Protein AF-A0A7X7DJC7-F1 (afdb_monomer_lite)

Foldseek 3Di:
DDDDPVNLVPDDPVVVVVVVVVVVVPPPPPPPPPCQPPVNVVVVVVQVVCVVVVNDDDDPPVVVVVVVVVVD

Sequence (72 aa):
MTITLKEINKLSVSEKIILAEKIWESLPEATDELTISNNDKKILDHRLDNLEAGKARTVRWNDLKKKLKASI

Secondary structure (DSSP, 8-state):
----HHHHHHS-HHHHHHHHHHHHHHS-S-S------HHHHHHHHHHHHHHHTT-S----HHHHHHHHHH--

Radius of gyration: 19.58 Å; chains: 1; bounding box: 35×36×49 Å

Structure (mmCIF, N/CA/C/O backbone):
data_AF-A0A7X7DJC7-F1
#
_entry.id   AF-A0A7X7DJC7-F1
#
loop_
_atom_site.group_PDB
_atom_site.id
_atom_site.type_symbol
_atom_site.label_atom_id
_atom_site.label_alt_id
_atom_site.label_comp_id
_atom_site.label_asym_id
_atom_site.label_entity_id
_atom_site.label_seq_id
_atom_site.pdbx_PDB_ins_code
_atom_site.Cartn_x
_atom_site.Cartn_y
_atom_site.Cartn_z
_atom_site.occupancy
_atom_site.B_iso_or_equiv
_atom_site.auth_seq_id
_atom_site.auth_comp_id
_atom_site.auth_asym_id
_atom_site.auth_atom_id
_atom_site.pdbx_PDB_model_num
ATOM 1 N N . MET A 1 1 ? 0.177 11.420 25.127 1.00 49.94 1 MET A N 1
ATOM 2 C CA . MET A 1 1 ? -0.822 10.431 25.591 1.00 49.94 1 MET A CA 1
ATOM 3 C C . MET A 1 1 ? -0.747 9.228 24.668 1.00 49.94 1 MET A C 1
ATOM 5 O O . MET A 1 1 ? -0.741 9.432 23.463 1.00 49.94 1 MET A O 1
ATOM 9 N N . THR A 1 2 ? -0.620 8.011 25.196 1.00 57.31 2 THR A N 1
ATOM 10 C CA . THR A 1 2 ? -0.526 6.778 24.394 1.00 57.31 2 THR A CA 1
ATOM 11 C C . THR A 1 2 ? -1.851 6.029 24.442 1.00 57.31 2 THR A C 1
ATOM 13 O O . THR A 1 2 ? -2.293 5.663 25.527 1.00 57.31 2 THR A O 1
ATOM 16 N N . ILE A 1 3 ? -2.463 5.796 23.283 1.00 79.62 3 ILE A N 1
ATOM 17 C CA . ILE A 1 3 ? -3.634 4.922 23.145 1.00 79.62 3 ILE A CA 1
ATOM 18 C C . ILE A 1 3 ? -3.159 3.473 23.025 1.00 79.62 3 ILE A C 1
ATOM 20 O O . ILE A 1 3 ? -2.226 3.172 22.281 1.00 79.62 3 ILE A O 1
ATOM 24 N N . THR A 1 4 ? -3.812 2.562 23.740 1.00 90.12 4 THR A N 1
ATOM 25 C CA . THR A 1 4 ? -3.542 1.126 23.667 1.00 90.12 4 THR A CA 1
ATOM 26 C C . THR A 1 4 ? -4.425 0.440 22.624 1.00 90.12 4 THR A C 1
ATOM 28 O O . THR A 1 4 ? -5.566 0.828 22.371 1.00 90.12 4 THR A O 1
ATOM 31 N N . LEU A 1 5 ? -3.941 -0.670 22.061 1.00 87.94 5 LEU A N 1
ATOM 32 C CA . LEU A 1 5 ? -4.706 -1.468 21.094 1.00 87.94 5 LEU A CA 1
ATOM 33 C C . LEU A 1 5 ? -6.042 -1.981 21.673 1.00 87.94 5 LEU A C 1
ATOM 35 O O . LEU A 1 5 ? -7.035 -2.116 20.960 1.00 87.94 5 LEU A O 1
ATOM 39 N N . LYS A 1 6 ? -6.078 -2.248 22.987 1.00 90.50 6 LYS A N 1
ATOM 40 C CA . LYS A 1 6 ? -7.297 -2.657 23.701 1.00 90.50 6 LYS A CA 1
ATOM 41 C C . LYS A 1 6 ? -8.358 -1.559 23.704 1.00 90.50 6 LYS A C 1
ATOM 43 O O . LYS A 1 6 ? -9.539 -1.882 23.637 1.00 90.50 6 LYS A O 1
ATOM 48 N N . GLU A 1 7 ? -7.959 -0.295 23.781 1.00 89.50 7 GLU A N 1
ATOM 49 C CA . GLU A 1 7 ? -8.880 0.845 23.746 1.00 89.50 7 GLU A CA 1
ATOM 50 C C . GLU A 1 7 ? -9.420 1.071 22.334 1.00 89.50 7 GLU A C 1
ATOM 52 O O . GLU A 1 7 ? -10.627 1.224 22.176 1.00 89.50 7 GLU A O 1
ATOM 57 N N . ILE A 1 8 ? -8.575 0.948 21.303 1.00 90.56 8 ILE A N 1
ATOM 58 C CA . ILE A 1 8 ? -9.007 1.017 19.895 1.00 90.56 8 ILE A CA 1
ATOM 59 C C . ILE A 1 8 ? -10.044 -0.068 19.589 1.00 90.56 8 ILE A C 1
ATOM 61 O O . ILE A 1 8 ? -11.034 0.182 18.906 1.00 90.56 8 ILE A O 1
ATOM 65 N N . ASN A 1 9 ? -9.861 -1.282 20.112 1.00 92.75 9 ASN A N 1
ATOM 66 C CA . ASN A 1 9 ? -10.784 -2.385 19.843 1.00 92.75 9 ASN A CA 1
ATOM 67 C C . ASN A 1 9 ? -12.188 -2.171 20.421 1.00 92.75 9 ASN A C 1
ATOM 69 O O . ASN A 1 9 ? -13.137 -2.703 19.846 1.00 92.75 9 ASN A O 1
ATOM 73 N N . LYS A 1 10 ? -12.321 -1.378 21.493 1.00 95.75 10 LYS A N 1
ATOM 74 C CA . LYS A 1 10 ? -13.612 -1.031 22.108 1.00 95.75 10 LYS A CA 1
ATOM 75 C C . LYS A 1 10 ? -14.414 -0.009 21.302 1.00 95.75 10 LYS A C 1
ATOM 77 O O . LYS A 1 10 ? -15.609 0.114 21.539 1.00 95.75 10 LYS A O 1
ATOM 82 N N . LEU A 1 11 ? -13.776 0.696 20.369 1.00 95.44 11 LEU A N 1
ATOM 83 C CA . LEU A 1 11 ? -14.448 1.655 19.501 1.00 95.44 11 LEU A CA 1
ATOM 84 C C . LEU A 1 11 ? -15.420 0.941 18.552 1.00 95.44 11 LEU A C 1
ATOM 86 O O . LEU A 1 11 ? -15.115 -0.121 17.987 1.00 95.44 11 LEU A O 1
ATOM 90 N N . SER A 1 12 ? -16.571 1.567 18.334 1.00 97.19 12 SER A N 1
ATOM 91 C CA . SER A 1 12 ? -17.485 1.225 17.250 1.00 97.19 12 SER A CA 1
ATOM 92 C C . SER A 1 12 ? -16.807 1.401 15.887 1.00 97.19 12 SER A C 1
ATOM 94 O O . SER A 1 12 ? -15.758 2.035 15.755 1.00 97.19 12 SER A O 1
ATOM 96 N N . VAL A 1 13 ? -17.407 0.833 14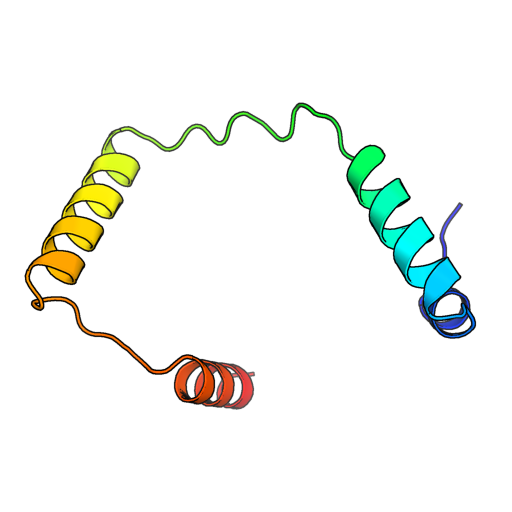.839 1.00 95.06 13 VAL A N 1
ATOM 97 C CA . VAL A 1 13 ? -16.883 0.972 13.470 1.00 95.06 13 VAL A CA 1
ATOM 98 C C . VAL A 1 13 ? -16.790 2.448 13.069 1.00 95.06 13 VAL A C 1
ATOM 100 O O . VAL A 1 13 ? -15.757 2.866 12.555 1.00 95.06 13 VAL A O 1
ATOM 103 N N . SER A 1 14 ? -17.816 3.247 13.371 1.00 96.31 14 SER A N 1
ATOM 104 C CA . SER A 1 14 ? -17.842 4.680 13.060 1.00 96.31 14 SER A CA 1
ATOM 105 C C . SER A 1 14 ? -16.732 5.452 13.776 1.00 96.31 14 SER A C 1
ATOM 107 O O . SER A 1 14 ? -16.040 6.255 13.159 1.00 96.31 14 SER A O 1
ATOM 109 N N . GLU A 1 15 ? -16.495 5.169 15.058 1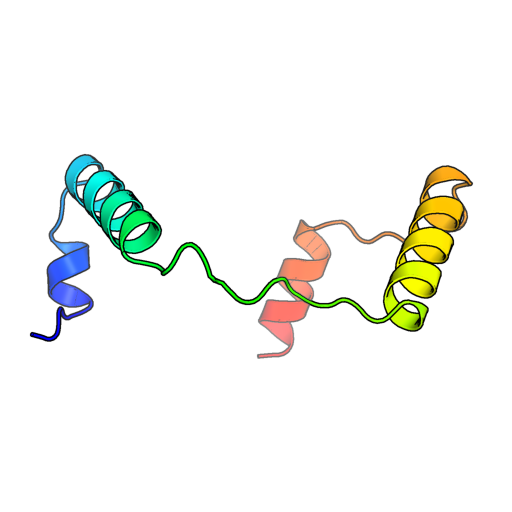.00 95.44 15 GLU A N 1
ATOM 110 C CA . GLU A 1 15 ? -15.418 5.811 15.826 1.00 95.44 15 GLU A CA 1
ATOM 111 C C . GLU A 1 15 ? -14.028 5.414 15.318 1.00 95.44 15 GLU A C 1
ATOM 113 O O . GLU A 1 15 ? -13.121 6.243 15.300 1.00 95.44 15 GLU A O 1
ATOM 118 N N . LYS A 1 16 ? -13.854 4.169 14.857 1.00 94.94 16 LYS A N 1
ATOM 119 C CA . LYS A 1 16 ? -12.605 3.723 14.217 1.00 94.94 16 LYS A CA 1
ATOM 120 C C . LYS A 1 16 ? -12.344 4.458 12.907 1.00 94.94 16 LYS A C 1
ATOM 122 O O . LYS A 1 16 ? -11.195 4.793 12.639 1.00 94.94 16 LYS A O 1
ATOM 127 N N . ILE A 1 17 ? -13.386 4.713 12.116 1.00 95.50 17 ILE A N 1
ATOM 128 C CA . ILE A 1 17 ? -13.275 5.468 10.861 1.00 95.50 17 ILE A CA 1
ATOM 129 C C . ILE A 1 17 ? -12.838 6.907 11.152 1.00 95.50 17 ILE A C 1
ATOM 131 O O . ILE A 1 17 ? -11.841 7.353 10.596 1.00 95.50 17 ILE A O 1
ATOM 135 N N . ILE A 1 18 ? -13.502 7.585 12.093 1.00 95.50 18 ILE A N 1
ATOM 136 C CA . ILE A 1 18 ? -13.145 8.956 12.498 1.00 95.50 18 ILE A CA 1
ATOM 137 C C . ILE A 1 18 ? -11.721 9.011 13.068 1.00 95.50 18 ILE A C 1
ATOM 139 O O . ILE A 1 18 ? -10.975 9.950 12.805 1.00 95.50 18 ILE A O 1
ATOM 143 N N . LEU A 1 19 ? -11.320 8.010 13.858 1.00 93.25 19 LEU A N 1
ATOM 144 C CA . LEU A 1 19 ? -9.958 7.931 14.382 1.00 93.25 19 LEU A CA 1
ATOM 145 C C . LEU A 1 19 ? -8.929 7.778 13.254 1.00 93.25 19 LEU A C 1
ATOM 147 O O . LEU A 1 19 ? -7.899 8.444 13.295 1.00 93.25 19 LEU A O 1
ATOM 151 N N . ALA A 1 20 ? -9.196 6.928 12.260 1.00 91.94 20 ALA A N 1
ATOM 152 C CA . ALA A 1 20 ? -8.315 6.753 11.109 1.00 91.94 20 ALA A CA 1
ATOM 153 C C . ALA A 1 20 ? -8.174 8.049 10.294 1.00 91.94 20 ALA A C 1
ATOM 155 O O . ALA A 1 20 ? -7.060 8.408 9.925 1.00 91.94 20 ALA A O 1
ATOM 156 N N . GLU A 1 21 ? -9.276 8.768 10.079 1.00 92.38 21 GLU A N 1
ATOM 157 C CA . GLU A 1 21 ? -9.298 10.067 9.397 1.00 92.38 21 GLU A CA 1
ATOM 158 C C . GLU A 1 21 ? -8.485 11.118 10.158 1.00 92.38 21 GLU A C 1
ATOM 160 O O . GLU A 1 21 ? -7.567 11.707 9.602 1.00 92.38 21 GLU A O 1
ATOM 165 N N . LYS A 1 22 ? -8.706 11.261 11.469 1.00 91.81 22 LYS A N 1
ATOM 166 C CA . LYS A 1 22 ? -7.931 12.198 12.297 1.00 91.81 22 LYS A CA 1
ATOM 167 C C . LYS A 1 22 ? -6.446 11.864 12.356 1.00 91.81 22 LYS A C 1
ATOM 169 O O . LYS A 1 22 ? -5.619 12.769 12.405 1.00 91.81 22 LYS A O 1
ATOM 174 N N . ILE A 1 23 ? -6.094 10.577 12.389 1.00 89.88 23 ILE A N 1
ATOM 175 C CA . ILE A 1 23 ? -4.691 10.154 12.311 1.00 89.88 23 ILE A CA 1
ATOM 176 C C . ILE A 1 23 ? -4.112 10.581 10.964 1.00 89.88 23 ILE A C 1
ATOM 178 O O . ILE A 1 23 ? -3.029 11.156 10.946 1.00 89.88 23 ILE A O 1
ATOM 182 N N . TRP A 1 24 ? -4.835 10.344 9.870 1.00 88.06 24 TRP A N 1
ATOM 183 C CA . TRP A 1 24 ? -4.425 10.733 8.524 1.00 88.06 24 TRP A CA 1
ATOM 184 C C . TRP A 1 24 ? -4.218 12.248 8.390 1.00 88.06 24 TRP A C 1
ATOM 186 O O . TRP A 1 24 ? -3.173 12.671 7.915 1.00 88.06 24 TRP A O 1
ATOM 196 N N . GLU A 1 25 ? -5.150 13.060 8.891 1.00 86.44 25 GLU A N 1
ATOM 197 C CA . GLU A 1 25 ? -5.054 14.530 8.911 1.00 86.44 25 GLU A CA 1
ATOM 198 C C . GLU A 1 25 ? -3.941 15.058 9.826 1.00 86.44 25 GLU A C 1
ATOM 200 O O . GLU A 1 25 ? -3.416 16.146 9.612 1.00 86.44 25 GLU A O 1
ATOM 205 N N . SER A 1 26 ? -3.587 14.307 10.873 1.00 86.31 26 SER A N 1
ATOM 206 C CA . SER A 1 26 ? -2.508 14.688 11.790 1.00 86.31 26 SER A CA 1
ATOM 207 C C . SER A 1 26 ? -1.112 14.442 11.220 1.00 86.31 26 SER A C 1
ATOM 209 O O . SER A 1 26 ? -0.125 14.902 11.802 1.00 86.31 26 SER A O 1
ATOM 211 N N . LEU A 1 27 ? -1.013 13.703 10.110 1.00 82.50 27 LEU A N 1
ATOM 212 C CA . LEU A 1 27 ? 0.242 13.562 9.389 1.00 82.50 27 LEU A CA 1
ATOM 213 C C . LEU A 1 27 ? 0.575 14.916 8.743 1.00 82.50 27 LEU A C 1
ATOM 215 O O . LEU A 1 27 ? -0.305 15.533 8.144 1.00 82.50 27 LEU A O 1
ATOM 219 N N . PRO A 1 28 ? 1.822 15.406 8.845 1.00 79.56 28 PRO A N 1
ATOM 220 C CA . PRO A 1 28 ? 2.226 16.607 8.127 1.00 79.56 28 PRO A CA 1
ATOM 221 C C . PRO A 1 28 ? 1.941 16.444 6.628 1.00 79.56 28 PRO A C 1
ATOM 223 O O . PRO A 1 28 ? 2.255 15.395 6.065 1.00 79.56 28 PRO A O 1
ATOM 226 N N . GLU A 1 29 ? 1.419 17.482 5.962 1.00 68.62 29 GLU A N 1
ATOM 227 C CA . GLU A 1 29 ? 1.306 17.476 4.489 1.00 68.62 29 GLU A CA 1
ATOM 228 C C . GLU A 1 29 ? 2.670 17.259 3.821 1.00 68.62 29 GLU A C 1
ATOM 230 O O . GLU A 1 29 ? 2.767 16.641 2.765 1.00 68.62 29 GLU A O 1
ATOM 235 N N . ALA A 1 30 ? 3.739 17.677 4.502 1.00 57.91 30 ALA A N 1
ATOM 236 C CA . ALA A 1 30 ? 5.099 17.244 4.235 1.00 57.91 30 ALA A CA 1
ATOM 237 C C . ALA A 1 30 ? 5.327 15.824 4.782 1.00 57.91 30 ALA A C 1
ATOM 239 O O . ALA A 1 30 ? 6.142 15.592 5.672 1.00 57.91 30 ALA A O 1
ATOM 240 N N . THR A 1 31 ? 4.616 14.845 4.230 1.00 55.94 31 THR A N 1
ATOM 241 C CA . THR A 1 31 ? 5.292 13.575 3.976 1.00 55.94 31 THR A CA 1
ATOM 242 C C . THR A 1 31 ? 6.258 13.934 2.870 1.00 55.94 31 THR A C 1
ATOM 244 O O . THR A 1 31 ? 5.791 14.227 1.775 1.00 55.94 31 THR A O 1
ATOM 247 N N . ASP A 1 32 ? 7.543 14.083 3.217 1.00 55.94 32 ASP A N 1
ATOM 248 C CA . ASP A 1 32 ? 8.651 14.405 2.314 1.00 55.94 32 ASP A CA 1
ATOM 249 C C . AS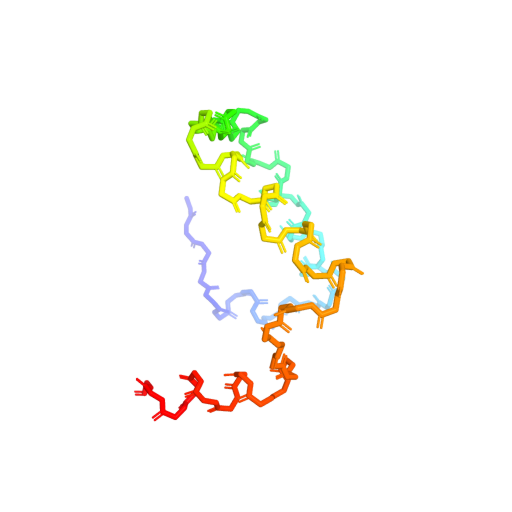P A 1 32 ? 8.265 14.061 0.886 1.00 55.94 32 ASP A C 1
ATOM 251 O O . ASP A 1 32 ? 7.950 12.891 0.648 1.00 55.94 32 ASP A O 1
ATOM 255 N N . GLU A 1 33 ? 8.215 15.047 -0.024 1.00 58.69 33 GLU A N 1
ATOM 256 C CA . GLU A 1 33 ? 8.123 14.771 -1.457 1.00 58.69 33 GLU A CA 1
ATOM 257 C C . GLU A 1 33 ? 9.053 13.591 -1.696 1.00 58.69 33 GLU A C 1
ATOM 259 O O . GLU A 1 33 ? 10.272 13.736 -1.556 1.00 58.69 33 GLU A O 1
ATOM 264 N N . LEU A 1 34 ? 8.475 12.398 -1.890 1.00 62.94 34 LEU A N 1
ATOM 265 C CA . LEU A 1 34 ? 9.255 11.178 -1.967 1.00 62.94 34 LEU A CA 1
ATOM 266 C C . LEU A 1 34 ? 10.041 11.371 -3.244 1.00 62.94 34 LEU A C 1
ATOM 268 O O . LEU A 1 34 ? 9.516 11.222 -4.350 1.00 62.94 34 LEU A O 1
ATOM 272 N N . THR A 1 35 ? 11.276 11.832 -3.084 1.00 68.75 35 THR A N 1
ATOM 273 C CA . THR A 1 35 ? 12.137 12.246 -4.173 1.00 68.75 35 THR A CA 1
ATOM 274 C C . THR A 1 35 ? 12.646 10.958 -4.774 1.00 68.75 35 THR A C 1
ATOM 276 O O . THR A 1 35 ? 13.726 10.461 -4.476 1.00 68.75 35 THR A O 1
ATOM 279 N N . ILE A 1 36 ? 11.795 10.356 -5.602 1.00 79.38 36 ILE A N 1
ATOM 280 C CA . ILE A 1 36 ? 12.160 9.201 -6.395 1.00 79.38 36 ILE A CA 1
ATOM 281 C C . ILE A 1 36 ? 13.257 9.688 -7.333 1.00 79.38 36 ILE A C 1
ATOM 283 O O . ILE A 1 36 ? 13.036 10.587 -8.155 1.00 79.38 36 ILE A O 1
ATOM 287 N N . SER A 1 37 ? 14.445 9.099 -7.195 1.00 88.06 37 SER A N 1
ATOM 288 C CA . SER A 1 37 ? 15.564 9.365 -8.089 1.00 88.06 37 SER A CA 1
ATOM 289 C C . SER A 1 37 ? 15.120 9.175 -9.537 1.00 88.06 37 SER A C 1
ATOM 291 O O . SER A 1 37 ? 14.343 8.272 -9.853 1.00 88.06 37 SER A O 1
ATOM 293 N N . ASN A 1 38 ? 15.662 9.973 -10.456 1.00 89.75 38 ASN A N 1
ATOM 294 C CA . ASN A 1 38 ? 15.417 9.783 -11.887 1.00 89.75 38 ASN A CA 1
ATOM 295 C C . ASN A 1 38 ? 15.755 8.355 -12.350 1.00 89.75 38 ASN A C 1
ATOM 297 O O . ASN A 1 38 ? 15.166 7.866 -13.311 1.00 89.75 38 ASN A O 1
ATOM 301 N N . ASN A 1 39 ? 16.684 7.676 -11.670 1.00 92.88 39 ASN A N 1
ATOM 302 C CA . ASN A 1 39 ? 16.999 6.281 -11.949 1.00 92.88 39 ASN A CA 1
ATOM 303 C C . ASN A 1 39 ? 15.851 5.334 -11.566 1.00 92.88 39 ASN A C 1
ATOM 305 O O . ASN A 1 39 ? 15.482 4.465 -12.351 1.00 92.88 39 ASN A O 1
ATOM 309 N N . ASP A 1 40 ? 15.248 5.538 -10.397 1.00 92.81 40 ASP A N 1
ATOM 310 C CA . ASP A 1 40 ? 14.133 4.715 -9.928 1.00 92.81 40 ASP A CA 1
ATOM 311 C C . ASP A 1 40 ? 12.876 4.963 -10.765 1.00 92.81 40 ASP A C 1
ATOM 313 O O . ASP A 1 40 ? 12.188 4.006 -11.121 1.00 92.81 40 ASP A O 1
ATOM 317 N N . LYS A 1 41 ? 12.630 6.215 -11.185 1.00 92.94 41 LYS A N 1
ATOM 318 C CA . LYS A 1 41 ? 11.559 6.544 -12.145 1.00 92.94 41 LYS A CA 1
ATOM 319 C C . LYS A 1 41 ? 11.718 5.755 -13.444 1.00 92.94 41 LYS A C 1
ATOM 321 O O . LYS A 1 41 ? 10.801 5.042 -13.826 1.00 92.94 41 LYS A O 1
ATOM 326 N N . LYS A 1 42 ? 12.916 5.760 -14.042 1.00 95.94 42 LYS A N 1
ATOM 327 C CA . LYS A 1 42 ? 13.202 4.985 -15.264 1.00 95.94 42 LYS A CA 1
ATOM 328 C C . LYS A 1 42 ? 12.943 3.488 -15.100 1.00 95.94 42 LYS A C 1
ATOM 330 O O . LYS A 1 42 ? 12.465 2.842 -16.029 1.00 95.94 42 LYS A O 1
ATOM 335 N N . ILE A 1 43 ? 13.273 2.919 -13.940 1.00 95.75 43 ILE A N 1
ATOM 336 C CA . ILE A 1 43 ? 13.002 1.505 -13.657 1.00 95.75 43 ILE A CA 1
ATOM 337 C C . ILE A 1 43 ? 11.492 1.255 -13.595 1.00 95.75 43 ILE A C 1
ATOM 339 O O . ILE A 1 43 ? 11.027 0.239 -14.113 1.00 95.75 43 ILE A O 1
ATOM 343 N N . LEU A 1 44 ? 10.731 2.149 -12.960 1.00 93.75 44 LEU A N 1
ATOM 344 C CA . LEU A 1 44 ? 9.276 2.040 -12.878 1.00 93.75 44 LEU A CA 1
ATOM 345 C C . LEU A 1 44 ? 8.624 2.182 -14.256 1.00 93.75 44 LEU A C 1
ATOM 347 O O . LEU A 1 44 ? 7.821 1.320 -14.603 1.00 93.75 44 LEU A O 1
ATOM 351 N N . ASP A 1 45 ? 9.040 3.166 -15.053 1.00 95.56 45 ASP A N 1
ATOM 352 C CA . ASP A 1 45 ? 8.552 3.376 -16.421 1.00 95.56 45 ASP A CA 1
ATOM 353 C C . ASP A 1 45 ? 8.809 2.132 -17.282 1.00 95.56 45 ASP A C 1
A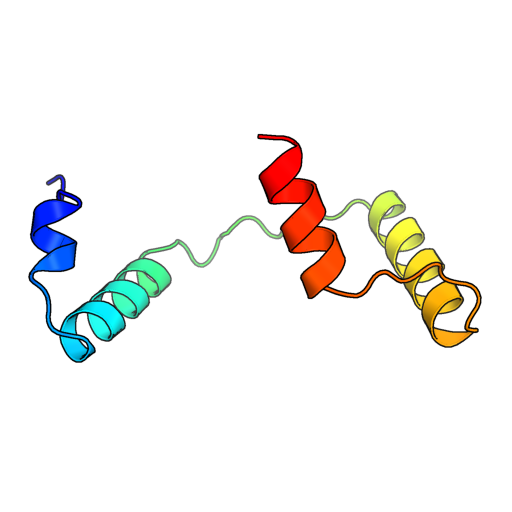TOM 355 O O . ASP A 1 45 ? 7.885 1.546 -17.837 1.00 95.56 45 ASP A O 1
ATOM 359 N N . HIS A 1 46 ? 10.038 1.602 -17.265 1.00 95.81 46 HIS A N 1
ATOM 360 C CA . HIS A 1 46 ? 10.368 0.365 -17.977 1.00 95.81 46 HIS A CA 1
ATOM 361 C C . HIS A 1 46 ? 9.536 -0.843 -17.503 1.00 95.81 46 HIS A C 1
ATOM 363 O O . HIS A 1 46 ? 9.202 -1.741 -18.282 1.00 95.81 46 HIS A O 1
ATOM 369 N N . ARG A 1 47 ? 9.210 -0.931 -16.208 1.00 95.62 47 ARG A N 1
ATOM 370 C CA . ARG A 1 47 ? 8.353 -2.009 -15.685 1.00 95.62 47 ARG A CA 1
ATOM 371 C C . ARG A 1 47 ? 6.905 -1.845 -16.133 1.00 95.62 47 ARG A C 1
ATOM 373 O O . ARG A 1 47 ? 6.256 -2.864 -16.369 1.00 95.62 47 ARG A O 1
ATOM 380 N N . LEU A 1 48 ? 6.429 -0.609 -16.243 1.00 96.00 48 LEU A N 1
ATOM 381 C CA . LEU A 1 48 ? 5.098 -0.290 -16.736 1.00 96.00 48 LEU A CA 1
ATOM 382 C C . LEU A 1 48 ? 4.981 -0.627 -18.226 1.00 96.00 48 LEU A C 1
ATOM 384 O O . LEU A 1 48 ? 4.102 -1.405 -18.585 1.00 96.00 48 LEU A O 1
ATOM 388 N N . ASP A 1 49 ? 5.948 -0.210 -19.047 1.00 97.25 49 ASP A N 1
ATOM 389 C CA . ASP A 1 49 ? 6.013 -0.550 -20.476 1.00 97.25 49 ASP A CA 1
ATOM 390 C C . ASP A 1 49 ? 5.981 -2.069 -20.699 1.00 97.25 49 ASP A C 1
ATOM 392 O O . ASP A 1 49 ? 5.270 -2.590 -21.559 1.00 97.25 49 ASP A O 1
ATOM 396 N N . ASN A 1 50 ? 6.735 -2.825 -19.894 1.00 97.12 50 ASN A N 1
ATOM 397 C CA . ASN A 1 50 ? 6.725 -4.285 -19.972 1.00 97.12 50 ASN A CA 1
ATOM 398 C C . ASN A 1 50 ? 5.384 -4.894 -19.554 1.00 97.12 50 ASN A C 1
ATOM 400 O O . ASN A 1 50 ? 5.012 -5.947 -20.076 1.00 97.12 50 ASN A O 1
ATOM 404 N N . LEU A 1 51 ? 4.678 -4.285 -18.601 1.00 95.75 51 LEU A N 1
ATOM 405 C CA . LEU A 1 51 ? 3.351 -4.732 -18.190 1.00 95.75 51 LEU A CA 1
ATOM 406 C C . LEU A 1 51 ? 2.335 -4.502 -19.309 1.00 95.75 51 LEU A C 1
ATOM 408 O O . LEU A 1 51 ? 1.622 -5.437 -19.667 1.00 95.75 51 LEU A O 1
ATOM 412 N N . GLU A 1 52 ? 2.323 -3.305 -19.891 1.00 95.38 52 GLU A N 1
ATOM 413 C CA . GLU A 1 52 ? 1.435 -2.929 -20.996 1.00 95.38 52 GLU A CA 1
ATOM 414 C C . GLU A 1 52 ? 1.702 -3.759 -22.256 1.00 95.38 52 GLU A C 1
ATOM 416 O O . GLU A 1 52 ? 0.772 -4.221 -22.913 1.00 95.38 52 GLU A O 1
ATOM 421 N N . ALA A 1 53 ? 2.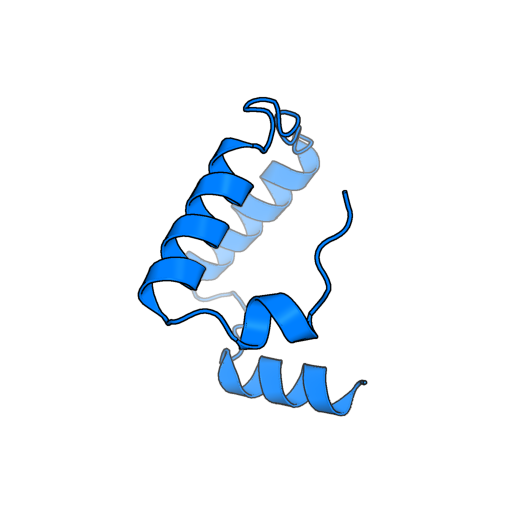972 -4.060 -22.541 1.00 96.50 53 ALA A N 1
ATOM 422 C CA . ALA A 1 53 ? 3.369 -4.943 -23.634 1.00 96.50 53 ALA A CA 1
ATOM 423 C C . ALA A 1 53 ? 3.120 -6.442 -23.356 1.00 96.50 53 ALA A C 1
ATOM 425 O O . ALA A 1 53 ? 3.495 -7.281 -24.177 1.00 96.50 53 ALA A O 1
ATOM 426 N N . GLY A 1 54 ? 2.564 -6.813 -22.195 1.00 95.06 54 GLY A N 1
ATOM 427 C CA . GLY A 1 54 ? 2.300 -8.208 -21.817 1.00 95.06 54 GLY A CA 1
ATOM 428 C C . GLY A 1 54 ? 3.556 -9.049 -21.548 1.00 95.06 54 GLY A C 1
ATOM 429 O O . GLY A 1 54 ? 3.488 -10.276 -21.508 1.00 95.06 54 GLY A O 1
ATOM 430 N N . LYS A 1 55 ? 4.713 -8.407 -21.365 1.00 95.56 55 LYS A N 1
ATOM 431 C CA . LYS A 1 55 ? 6.018 -9.042 -21.104 1.00 95.56 55 LYS A CA 1
ATOM 432 C C . LYS A 1 55 ? 6.317 -9.192 -19.611 1.00 95.56 55 LYS A C 1
ATOM 434 O O . LYS A 1 55 ? 7.250 -9.904 -19.233 1.00 95.56 55 LYS A O 1
ATOM 439 N N . ALA A 1 56 ? 5.556 -8.523 -18.748 1.00 94.00 56 ALA A N 1
ATOM 440 C CA . ALA A 1 56 ? 5.746 -8.599 -17.308 1.00 94.00 56 ALA A CA 1
ATOM 441 C C . ALA A 1 56 ? 5.291 -9.948 -16.738 1.00 94.00 56 ALA A C 1
ATOM 443 O O . ALA A 1 56 ? 4.220 -10.467 -17.052 1.00 94.00 56 ALA A O 1
ATOM 444 N N . ARG A 1 57 ? 6.079 -10.483 -15.802 1.00 91.44 57 ARG A N 1
ATOM 445 C CA . ARG A 1 57 ? 5.636 -11.591 -14.950 1.00 91.44 57 ARG A CA 1
ATOM 446 C C . ARG A 1 57 ? 4.706 -11.039 -13.879 1.00 91.44 57 ARG A C 1
ATOM 448 O O . ARG A 1 57 ? 5.122 -10.214 -13.068 1.00 91.44 57 ARG A O 1
ATOM 455 N N . THR A 1 58 ? 3.472 -11.520 -13.850 1.00 90.75 58 THR A N 1
ATOM 456 C CA . THR A 1 58 ? 2.488 -11.150 -12.832 1.00 90.75 58 THR A CA 1
ATOM 457 C C . THR A 1 58 ? 2.247 -12.317 -11.882 1.00 90.75 58 THR A C 1
ATOM 459 O O . THR A 1 58 ? 2.445 -13.485 -12.216 1.00 90.75 58 THR A O 1
ATOM 462 N N . VAL A 1 59 ? 1.840 -12.003 -10.657 1.00 93.12 59 VAL A N 1
ATOM 463 C CA . VAL A 1 59 ? 1.379 -12.990 -9.681 1.00 93.12 59 VAL A CA 1
ATOM 464 C C . VAL A 1 59 ? 0.027 -12.532 -9.170 1.00 93.12 59 VAL A C 1
ATOM 466 O O . VAL A 1 59 ? -0.189 -11.340 -8.944 1.00 93.12 59 VAL A O 1
ATOM 469 N N . ARG A 1 60 ? -0.905 -13.468 -8.980 1.00 94.19 60 ARG A N 1
ATOM 470 C CA . ARG A 1 60 ? -2.184 -13.126 -8.361 1.00 94.19 60 ARG A CA 1
ATOM 471 C C . ARG A 1 60 ? -1.938 -12.698 -6.921 1.00 94.19 60 ARG A C 1
ATOM 473 O O . ARG A 1 60 ? -1.214 -13.351 -6.172 1.00 94.19 60 ARG A O 1
ATOM 480 N N . TRP A 1 61 ? -2.603 -11.625 -6.516 1.00 91.50 61 TRP A N 1
ATOM 481 C CA . TRP A 1 61 ? -2.441 -11.037 -5.188 1.00 91.50 61 TRP A CA 1
ATOM 482 C C . TRP A 1 61 ? -2.663 -12.036 -4.045 1.00 91.50 61 TRP A C 1
ATOM 484 O O . TRP A 1 61 ? -1.907 -12.066 -3.075 1.00 91.50 61 TRP A O 1
ATOM 494 N N . ASN A 1 62 ? -3.666 -12.905 -4.186 1.00 94.31 62 ASN A N 1
ATOM 495 C CA . ASN A 1 62 ? -3.967 -13.936 -3.194 1.00 94.31 62 ASN A CA 1
ATOM 496 C C . ASN A 1 62 ? -2.826 -14.951 -3.036 1.00 94.31 62 ASN A C 1
ATOM 498 O O . ASN A 1 62 ? -2.546 -15.380 -1.917 1.00 94.31 62 ASN A O 1
ATOM 502 N N . ASP A 1 63 ? -2.141 -15.299 -4.124 1.00 93.69 63 ASP A N 1
ATOM 503 C CA . ASP A 1 63 ? -1.031 -16.253 -4.092 1.00 93.69 63 ASP A CA 1
ATOM 504 C C . ASP A 1 63 ? 0.220 -15.616 -3.481 1.00 93.69 63 ASP A C 1
ATOM 506 O O . ASP A 1 63 ? 0.914 -16.248 -2.683 1.00 93.69 63 ASP A O 1
ATOM 510 N N . LEU A 1 64 ? 0.466 -14.332 -3.765 1.00 93.06 64 LEU A N 1
ATOM 511 C CA . LEU A 1 64 ? 1.537 -13.569 -3.123 1.00 93.06 64 LEU A CA 1
ATOM 512 C C . LEU A 1 64 ? 1.315 -13.442 -1.610 1.00 93.06 64 LEU A C 1
ATOM 514 O O . LEU A 1 64 ? 2.226 -13.706 -0.830 1.00 93.06 64 LEU A O 1
ATOM 518 N N . LYS A 1 65 ? 0.092 -13.108 -1.181 1.00 92.38 65 LYS A N 1
ATOM 519 C CA . LYS A 1 65 ? -0.275 -13.044 0.242 1.00 92.38 65 LYS A CA 1
ATOM 520 C C . LYS A 1 65 ? -0.042 -14.369 0.963 1.00 92.38 65 LYS A C 1
ATOM 522 O O . LYS A 1 65 ? 0.460 -14.365 2.083 1.00 92.38 65 LYS A O 1
ATOM 527 N N . LYS A 1 66 ? -0.402 -15.496 0.337 1.00 92.88 66 LYS A N 1
ATOM 528 C CA . LYS A 1 66 ? -0.145 -16.833 0.893 1.00 92.88 66 LYS A CA 1
ATOM 529 C C . LYS A 1 66 ? 1.352 -17.088 1.061 1.00 92.88 66 LYS A C 1
ATOM 531 O O . LYS A 1 66 ? 1.752 -17.551 2.121 1.00 92.88 66 LYS A O 1
ATOM 536 N N . LYS A 1 67 ? 2.169 -16.735 0.061 1.00 90.62 67 LYS A N 1
ATOM 537 C CA . LYS A 1 67 ? 3.634 -16.858 0.143 1.00 90.62 67 LYS A CA 1
ATOM 538 C C . LYS A 1 67 ? 4.220 -16.021 1.278 1.00 90.62 67 LYS A C 1
ATOM 540 O O . LYS A 1 67 ? 4.963 -16.559 2.082 1.00 90.62 67 LYS A O 1
ATOM 545 N N . LEU A 1 68 ? 3.835 -14.749 1.386 1.00 90.69 68 LEU A N 1
ATOM 546 C CA . LEU A 1 68 ? 4.331 -13.856 2.440 1.00 90.69 68 LEU A CA 1
ATOM 547 C C . LEU A 1 68 ? 4.005 -14.374 3.845 1.00 90.69 68 LEU A C 1
ATOM 549 O O . LEU A 1 68 ? 4.853 -14.317 4.723 1.00 90.69 68 LEU A O 1
ATOM 553 N N . LYS A 1 69 ? 2.806 -14.933 4.044 1.00 83.62 69 LYS A N 1
ATOM 554 C CA . LYS A 1 69 ? 2.411 -15.550 5.320 1.00 83.62 69 LYS A CA 1
ATOM 555 C C . LYS A 1 69 ? 3.133 -16.860 5.633 1.00 83.62 69 LYS A C 1
ATOM 557 O O . LYS A 1 69 ? 3.158 -17.246 6.787 1.00 83.62 69 LYS A O 1
ATOM 562 N N . ALA A 1 70 ? 3.635 -17.562 4.621 1.00 75.50 70 ALA A N 1
ATOM 563 C CA . ALA A 1 70 ? 4.381 -18.806 4.796 1.00 75.50 70 ALA A CA 1
ATOM 564 C C . ALA A 1 70 ? 5.887 -18.570 5.015 1.00 75.50 70 ALA A C 1
ATOM 566 O O . ALA A 1 70 ? 6.605 -19.507 5.347 1.00 75.50 70 ALA A O 1
ATOM 567 N N . SER A 1 71 ? 6.373 -17.346 4.779 1.00 67.44 71 SER A N 1
ATOM 568 C CA . SER A 1 71 ? 7.775 -16.940 4.954 1.00 67.44 71 SER A CA 1
ATOM 569 C C . SER A 1 71 ? 8.031 -16.156 6.249 1.00 67.44 71 SER A C 1
ATOM 571 O O . SER A 1 71 ? 9.135 -15.648 6.431 1.00 67.44 71 SER A O 1
ATOM 573 N N . ILE A 1 72 ? 7.022 -16.046 7.114 1.00 53.06 72 ILE A N 1
ATOM 574 C CA . ILE A 1 72 ? 7.052 -15.430 8.449 1.00 53.06 72 ILE A CA 1
ATOM 575 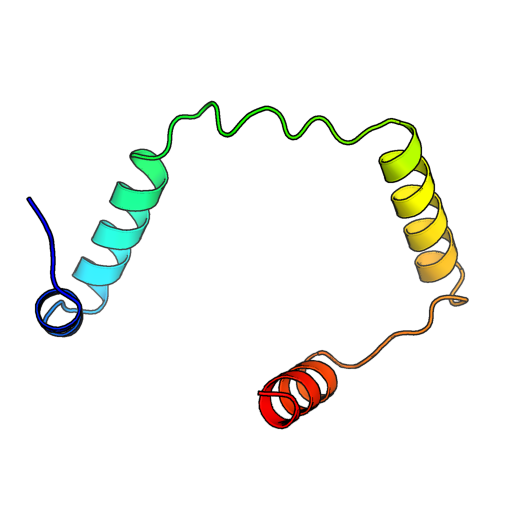C C . ILE A 1 72 ? 6.622 -16.508 9.439 1.00 53.06 72 ILE A C 1
ATOM 577 O O . ILE A 1 72 ? 7.244 -16.591 10.517 1.00 53.06 72 ILE A O 1
#

pLDDT: mean 86.94, std 12.61, range [49.94, 97.25]